Protein AF-A0A526PWN3-F1 (afdb_monomer_lite)

Secondary structure (DSSP, 8-state):
-TT--EE--PPTTSS--TTSPPS-TTT-----EESSHHHHHHHHHHH----S--TT-HHHH-SSS----HHHHS-S-STTS--TTTTTT------GGGTT--SS-SS-----HHHHGGG-

Radius of gyration: 18.25 Å; chains: 1; bounding box: 31×42×42 Å

Foldseek 3Di:
DVVQKDKDFDDQQQAACPPPDDDPLVRDDDIDIDNDPLVVQVVSQPGRAFDPDNPSRCRSPDDPDDDDHNVVPDDPGSNPDDDVCPCPPPDDDDDCLAQVNDPPPPDGDDHDPVSVVVVD

Sequence (120 aa):
SNNALVAYTPSRGIISVRGNWPLVPTMDVVVPHTRSVADMLELLDVIVADDAETRGDLWRMQPWVPIPKAAALRPASYAGLALAGALEGKRLGVPRMYVGRDADAARPIETRASVLDLWR

pLDDT: mean 96.25, std 3.3, range [79.94, 98.81]

Structure (mmCIF, N/CA/C/O backbone):
data_AF-A0A526PWN3-F1
#
_entry.id   AF-A0A526PWN3-F1
#
loop_
_atom_site.group_PDB
_atom_site.id
_atom_site.type_symbol
_atom_site.label_atom_id
_atom_site.label_alt_id
_atom_site.label_comp_id
_atom_site.label_asym_id
_atom_site.label_entity_id
_atom_site.label_seq_id
_atom_site.pdbx_PDB_ins_code
_atom_site.Cartn_x
_atom_site.Cartn_y
_atom_site.Cartn_z
_atom_site.occupancy
_atom_site.B_iso_or_equiv
_atom_site.auth_seq_id
_atom_site.auth_comp_id
_atom_site.auth_asym_id
_atom_site.auth_atom_id
_atom_site.pdbx_PDB_model_num
ATOM 1 N N . SER A 1 1 ? 11.024 -7.645 -1.239 1.00 79.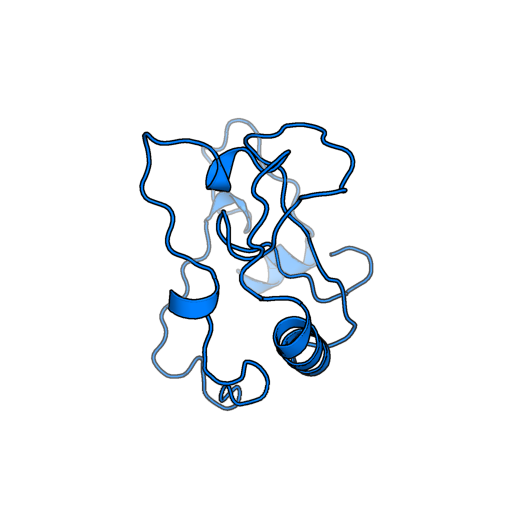94 1 SER A N 1
ATOM 2 C CA . SER A 1 1 ? 10.891 -8.924 -1.970 1.00 79.94 1 SER A CA 1
ATOM 3 C C . SER A 1 1 ? 11.914 -9.960 -1.518 1.00 79.94 1 SER A C 1
ATOM 5 O O . SER A 1 1 ? 11.519 -11.056 -1.163 1.00 79.94 1 SER A O 1
ATOM 7 N N . ASN A 1 2 ? 13.206 -9.620 -1.448 1.00 94.44 2 ASN A N 1
ATOM 8 C CA . ASN A 1 2 ? 14.301 -10.579 -1.210 1.00 94.44 2 ASN A CA 1
ATOM 9 C C . ASN A 1 2 ? 14.169 -11.435 0.065 1.00 94.44 2 ASN A C 1
ATOM 11 O O . ASN A 1 2 ? 14.651 -12.559 0.076 1.00 94.44 2 ASN A O 1
ATOM 15 N N . ASN A 1 3 ? 13.493 -10.931 1.104 1.00 97.44 3 ASN A N 1
ATOM 16 C CA . ASN A 1 3 ? 13.212 -11.673 2.342 1.00 97.44 3 ASN A CA 1
ATOM 17 C C . ASN A 1 3 ? 11.808 -12.306 2.384 1.00 97.44 3 ASN A C 1
ATOM 19 O O . ASN A 1 3 ? 11.349 -12.693 3.451 1.00 97.44 3 ASN A O 1
ATOM 23 N N . ALA A 1 4 ? 11.103 -12.359 1.250 1.00 97.00 4 ALA A N 1
ATOM 24 C CA . ALA A 1 4 ? 9.768 -12.945 1.107 1.00 97.00 4 ALA A CA 1
ATOM 25 C C . ALA A 1 4 ? 8.723 -12.447 2.133 1.00 97.00 4 ALA A C 1
ATOM 27 O O . ALA A 1 4 ? 7.852 -13.199 2.556 1.00 97.00 4 ALA A O 1
ATOM 28 N N . LEU A 1 5 ? 8.804 -11.172 2.530 1.00 98.50 5 LEU A N 1
ATOM 29 C CA . LEU A 1 5 ? 7.840 -10.534 3.431 1.00 98.50 5 LEU A CA 1
ATOM 30 C C . LEU A 1 5 ? 6.696 -9.870 2.664 1.00 98.50 5 LEU A C 1
ATOM 32 O O . LEU A 1 5 ? 6.870 -9.416 1.528 1.00 98.50 5 LEU A O 1
ATOM 36 N N . VAL A 1 6 ? 5.560 -9.739 3.343 1.00 98.62 6 VAL A N 1
ATOM 37 C CA . VAL A 1 6 ? 4.462 -8.869 2.929 1.00 98.62 6 VAL A CA 1
ATOM 38 C C . VAL A 1 6 ? 4.791 -7.443 3.357 1.00 98.62 6 VAL A C 1
ATOM 40 O O . VAL A 1 6 ? 5.218 -7.209 4.487 1.00 98.62 6 VAL A O 1
ATOM 43 N N . ALA A 1 7 ? 4.589 -6.493 2.450 1.00 98.56 7 ALA A N 1
ATOM 44 C CA . ALA A 1 7 ? 4.756 -5.068 2.694 1.00 98.56 7 ALA A CA 1
ATOM 45 C C . ALA A 1 7 ? 3.565 -4.317 2.097 1.00 98.56 7 ALA A C 1
ATOM 47 O O . ALA A 1 7 ? 3.081 -4.685 1.024 1.00 98.56 7 ALA A O 1
ATOM 48 N N . TYR A 1 8 ? 3.103 -3.272 2.780 1.00 98.50 8 TYR A N 1
ATOM 49 C CA . TYR A 1 8 ? 2.011 -2.429 2.302 1.00 98.50 8 TYR A CA 1
ATOM 50 C C . TYR A 1 8 ? 2.476 -0.980 2.197 1.00 98.50 8 TYR A C 1
ATOM 52 O O . TYR A 1 8 ? 2.780 -0.347 3.203 1.00 98.50 8 TYR A O 1
ATOM 60 N N . THR A 1 9 ? 2.532 -0.466 0.971 1.00 98.44 9 THR A N 1
ATOM 61 C CA . THR A 1 9 ? 2.846 0.936 0.682 1.00 98.44 9 THR A CA 1
ATOM 62 C C . THR A 1 9 ? 1.526 1.667 0.424 1.00 98.44 9 THR A C 1
ATOM 64 O O . THR A 1 9 ? 0.934 1.465 -0.640 1.00 98.44 9 THR A O 1
ATOM 67 N N . PRO A 1 10 ? 1.008 2.451 1.383 1.00 98.12 10 PRO A N 1
ATOM 68 C CA . PRO A 1 10 ? -0.335 3.006 1.287 1.00 98.12 10 PRO A CA 1
ATOM 69 C C . PRO A 1 10 ? -0.441 4.177 0.302 1.00 98.12 10 PRO A C 1
ATOM 71 O O . PRO A 1 10 ? 0.545 4.830 -0.042 1.00 98.12 10 PRO A O 1
ATOM 74 N N . SER A 1 11 ? -1.680 4.514 -0.065 1.00 97.81 11 SER A N 1
ATOM 75 C CA . SER A 1 11 ? -2.009 5.821 -0.644 1.00 97.81 11 SER A CA 1
ATOM 76 C C . SER A 1 11 ? -1.614 6.970 0.299 1.00 97.81 11 SER A C 1
ATOM 78 O O . SER A 1 11 ? -1.557 6.808 1.521 1.00 97.81 11 SER A O 1
ATOM 80 N N . ARG A 1 12 ? -1.387 8.161 -0.269 1.00 98.06 12 ARG A N 1
ATOM 81 C CA . ARG A 1 12 ? -1.040 9.384 0.478 1.00 98.06 12 ARG A CA 1
ATOM 82 C C . ARG A 1 12 ? -2.045 9.652 1.605 1.00 98.06 12 ARG A C 1
ATOM 84 O O . ARG A 1 12 ? -3.248 9.621 1.368 1.00 98.06 12 ARG A O 1
ATOM 91 N N . GLY A 1 13 ? -1.543 9.944 2.805 1.00 96.12 13 GLY A N 1
ATOM 92 C CA . GLY A 1 13 ? -2.354 10.350 3.959 1.00 96.12 13 GLY A CA 1
ATOM 93 C C . GLY A 1 13 ? -3.069 9.226 4.720 1.00 96.12 13 GLY A C 1
ATOM 94 O O . GLY A 1 13 ? -3.702 9.519 5.729 1.00 96.12 13 GLY A O 1
ATOM 95 N N . ILE A 1 14 ? -2.960 7.959 4.295 1.00 97.81 14 ILE A N 1
ATOM 96 C CA . ILE A 1 14 ? -3.579 6.824 5.012 1.00 97.81 14 ILE A CA 1
ATOM 97 C C . ILE A 1 14 ? -2.873 6.537 6.342 1.00 97.81 14 ILE A C 1
ATOM 99 O O . ILE A 1 14 ? -3.537 6.268 7.336 1.00 97.81 14 ILE A O 1
ATOM 103 N N . ILE A 1 15 ? -1.537 6.579 6.366 1.00 98.44 15 ILE A N 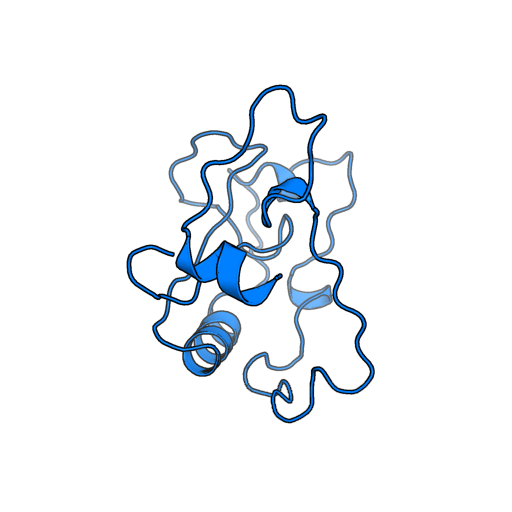1
ATOM 104 C CA . ILE A 1 15 ? -0.738 6.432 7.589 1.00 98.44 15 ILE A CA 1
ATOM 105 C C . ILE A 1 15 ? 0.090 7.703 7.741 1.00 98.44 15 ILE A C 1
ATOM 107 O O . ILE A 1 15 ? 0.844 8.053 6.832 1.00 98.44 15 ILE A O 1
ATOM 111 N N . SER A 1 16 ? -0.067 8.389 8.874 1.00 98.25 16 SER A N 1
ATOM 112 C CA . SER A 1 16 ? 0.707 9.591 9.197 1.00 98.25 16 SER A CA 1
ATOM 113 C C . SER A 1 16 ? 2.205 9.292 9.194 1.00 98.25 16 SER A C 1
ATOM 115 O O . SER A 1 16 ? 2.643 8.318 9.806 1.00 98.25 16 SER A O 1
ATOM 117 N N . VAL A 1 17 ? 2.994 10.157 8.550 1.00 98.50 17 VAL A N 1
ATOM 118 C CA . VAL A 1 17 ? 4.470 10.103 8.610 1.00 98.50 17 VAL A CA 1
ATOM 119 C C . VAL A 1 17 ? 5.048 10.999 9.712 1.00 98.50 17 VAL A C 1
ATOM 121 O O . VAL A 1 17 ? 6.260 11.199 9.793 1.00 98.50 17 VAL A O 1
ATOM 124 N N . ARG A 1 18 ? 4.202 11.579 10.573 1.00 98.31 18 ARG A N 1
ATOM 125 C CA . ARG A 1 18 ? 4.651 12.480 11.638 1.00 98.31 18 ARG A CA 1
ATOM 126 C C . ARG A 1 18 ? 5.577 11.746 12.611 1.00 98.31 18 ARG A C 1
ATOM 128 O O . ARG A 1 18 ? 5.188 10.772 13.243 1.00 98.31 18 ARG A O 1
ATOM 135 N N . GLY A 1 19 ? 6.782 12.285 12.787 1.00 97.94 19 GLY A N 1
ATOM 136 C CA . GLY A 1 19 ? 7.813 11.706 13.654 1.00 97.94 19 GLY A CA 1
ATOM 137 C C . GLY A 1 19 ? 8.770 10.751 12.936 1.00 97.94 19 GLY A C 1
ATOM 138 O O . GLY A 1 19 ? 9.803 10.407 13.507 1.00 97.94 19 GLY A O 1
ATOM 139 N N . ASN A 1 20 ? 8.494 10.380 11.681 1.00 98.50 20 ASN A N 1
ATOM 140 C CA . ASN A 1 20 ? 9.479 9.720 10.834 1.00 98.50 20 ASN A CA 1
ATOM 141 C C . ASN A 1 20 ? 10.518 10.738 10.347 1.00 98.50 20 ASN A C 1
ATOM 143 O O . ASN A 1 20 ? 10.199 11.891 10.054 1.00 98.50 20 ASN A O 1
ATOM 147 N N . TRP A 1 21 ? 11.770 10.296 10.235 1.00 98.50 21 TRP A N 1
ATOM 148 C CA . TRP A 1 21 ? 12.812 11.080 9.578 1.00 98.50 21 TRP A CA 1
ATOM 149 C C . TRP A 1 21 ? 12.518 11.170 8.075 1.00 98.50 21 TRP A C 1
ATOM 151 O O . TRP A 1 21 ? 12.422 10.120 7.434 1.00 98.50 21 TRP A O 1
ATOM 161 N N . PRO A 1 22 ? 12.362 12.380 7.507 1.00 97.88 22 PRO A N 1
ATOM 162 C CA . PRO A 1 22 ? 12.036 12.530 6.095 1.00 97.88 22 PRO A CA 1
ATOM 163 C C . PRO A 1 22 ? 13.256 12.263 5.209 1.00 97.88 22 PRO A C 1
ATOM 165 O O . PRO A 1 22 ? 14.392 12.548 5.597 1.00 97.88 22 PRO A O 1
ATOM 168 N N . LEU A 1 23 ? 13.001 11.789 3.990 1.00 98.25 23 LEU A N 1
ATOM 169 C CA . LEU A 1 23 ? 13.987 11.717 2.912 1.00 98.25 23 LEU A CA 1
ATOM 170 C C . LEU A 1 23 ? 13.527 12.562 1.722 1.00 98.25 23 LEU A C 1
ATOM 172 O O . LEU A 1 23 ? 14.201 13.523 1.351 1.00 98.25 23 LEU A O 1
ATOM 176 N N . VAL A 1 24 ? 12.362 12.241 1.155 1.00 98.31 24 VAL A N 1
ATOM 177 C CA . VAL A 1 24 ? 11.713 13.042 0.113 1.00 98.31 24 VAL A CA 1
ATOM 178 C C . VAL A 1 24 ? 10.247 13.242 0.517 1.00 98.31 24 VAL A C 1
ATOM 180 O O . VAL A 1 24 ? 9.411 12.401 0.191 1.00 98.31 24 VAL A O 1
ATOM 183 N N . PRO A 1 25 ? 9.881 14.364 1.172 1.00 98.00 25 PRO A N 1
ATOM 184 C CA . PRO A 1 25 ? 8.549 14.552 1.767 1.00 98.00 25 PRO A CA 1
ATOM 185 C C . PRO A 1 25 ? 7.355 14.394 0.811 1.00 98.00 25 PRO A C 1
ATOM 187 O O . PRO A 1 25 ? 6.232 14.158 1.246 1.00 98.00 25 PRO A O 1
ATOM 190 N N . THR A 1 26 ? 7.567 14.531 -0.500 1.00 98.12 26 THR A N 1
ATOM 191 C CA . THR A 1 26 ? 6.539 14.293 -1.527 1.00 98.12 26 THR A CA 1
ATOM 192 C C . THR A 1 26 ? 6.303 12.810 -1.831 1.00 98.12 26 THR A C 1
ATOM 194 O O . THR A 1 26 ? 5.281 12.476 -2.435 1.00 98.12 26 THR A O 1
ATOM 197 N N . MET A 1 27 ? 7.216 11.928 -1.423 1.00 98.38 27 MET A N 1
ATOM 198 C CA . MET A 1 27 ? 7.234 10.491 -1.714 1.00 98.38 27 MET A CA 1
ATOM 199 C C . MET A 1 27 ? 7.153 9.618 -0.454 1.00 98.38 27 MET A C 1
ATOM 201 O O . MET A 1 27 ? 6.739 8.465 -0.556 1.00 98.38 27 MET A O 1
ATOM 205 N N . ASP A 1 28 ? 7.549 10.148 0.705 1.00 98.31 28 ASP A N 1
ATOM 206 C CA . ASP A 1 28 ? 7.665 9.382 1.946 1.00 98.31 28 ASP A CA 1
ATOM 207 C C . ASP A 1 28 ? 6.305 8.855 2.441 1.00 98.31 28 ASP A C 1
ATOM 209 O O . ASP A 1 28 ? 5.317 9.589 2.520 1.00 98.31 28 ASP A O 1
ATOM 213 N N . VAL A 1 29 ? 6.275 7.572 2.814 1.00 98.56 29 VAL A N 1
ATOM 214 C CA . VAL A 1 29 ? 5.142 6.884 3.454 1.00 98.56 29 VAL A CA 1
ATOM 215 C C . VAL A 1 29 ? 5.653 5.852 4.463 1.00 98.56 29 VAL A C 1
ATOM 217 O O . VAL A 1 29 ? 6.762 5.331 4.328 1.00 98.56 29 VAL A O 1
ATOM 220 N N . VAL A 1 30 ? 4.838 5.514 5.466 1.00 98.56 30 VAL A N 1
ATOM 221 C CA . VAL A 1 30 ? 5.113 4.388 6.376 1.00 98.56 30 VAL A CA 1
ATOM 222 C C . VAL A 1 30 ? 4.815 3.063 5.671 1.00 98.56 30 VAL A C 1
ATOM 224 O O . VAL A 1 30 ? 3.768 2.923 5.042 1.00 98.56 30 VAL A O 1
ATOM 227 N N . VAL A 1 31 ? 5.712 2.078 5.808 1.00 98.69 31 VAL A N 1
ATOM 228 C CA . VAL A 1 31 ? 5.565 0.740 5.207 1.00 98.69 31 VAL A CA 1
ATOM 229 C C . VAL A 1 31 ? 5.659 -0.347 6.289 1.00 98.69 31 VAL A C 1
ATOM 231 O O . VAL A 1 31 ? 6.771 -0.738 6.669 1.00 98.69 31 VAL A O 1
ATOM 234 N N . PRO A 1 32 ? 4.528 -0.860 6.810 1.00 98.50 32 PRO A N 1
ATOM 235 C CA . PRO A 1 32 ? 4.537 -2.036 7.674 1.00 98.50 32 PRO A CA 1
ATOM 236 C C . PRO A 1 32 ? 5.041 -3.275 6.923 1.00 98.50 32 PRO A C 1
ATOM 238 O O . PRO A 1 32 ? 4.844 -3.410 5.713 1.00 98.50 32 PRO A O 1
ATOM 241 N N . HIS A 1 33 ? 5.670 -4.190 7.661 1.00 98.75 33 HIS A N 1
ATOM 242 C CA . HIS A 1 33 ? 6.172 -5.464 7.152 1.00 98.75 33 HIS A CA 1
ATOM 243 C C . HIS A 1 33 ? 5.715 -6.614 8.048 1.00 98.75 33 HIS A C 1
ATOM 245 O O . HIS A 1 33 ? 5.864 -6.545 9.268 1.00 98.75 33 HIS A O 1
ATOM 251 N N . THR A 1 34 ? 5.217 -7.692 7.445 1.00 98.81 34 THR A N 1
ATOM 252 C CA . THR A 1 34 ? 4.776 -8.905 8.151 1.00 98.81 34 THR A CA 1
ATOM 253 C C . THR A 1 34 ? 5.148 -10.166 7.363 1.00 98.81 34 THR A C 1
ATOM 255 O O . THR A 1 34 ? 5.606 -10.098 6.219 1.00 98.81 34 THR A O 1
ATOM 258 N N . ARG A 1 35 ? 4.973 -11.349 7.969 1.00 98.56 35 ARG A N 1
ATOM 259 C CA . ARG A 1 35 ? 5.198 -12.639 7.286 1.00 98.56 35 ARG A CA 1
ATOM 260 C C . ARG A 1 35 ? 3.987 -13.119 6.484 1.00 98.56 35 ARG A C 1
ATOM 262 O O . ARG A 1 35 ? 4.149 -13.963 5.610 1.00 98.56 35 ARG A O 1
ATOM 269 N N . SER A 1 36 ? 2.793 -12.600 6.762 1.00 98.25 36 SER A N 1
ATOM 270 C CA . SER A 1 36 ? 1.558 -12.999 6.087 1.00 98.25 36 SER A CA 1
ATOM 271 C C . SER A 1 36 ? 0.628 -11.811 5.838 1.00 98.25 36 SER A C 1
ATOM 273 O O . SER A 1 36 ? 0.714 -10.782 6.512 1.00 98.25 36 SER A O 1
ATOM 275 N N . VAL A 1 37 ? -0.283 -11.956 4.868 1.00 98.12 37 VAL A N 1
ATOM 276 C CA . VAL A 1 37 ? -1.327 -10.950 4.604 1.00 98.12 37 VAL A CA 1
ATOM 277 C C . VAL A 1 37 ? -2.280 -10.838 5.796 1.00 98.12 37 VAL A C 1
ATOM 279 O O . VAL A 1 37 ? -2.671 -9.730 6.130 1.00 98.12 37 VAL A O 1
ATOM 282 N N . ALA A 1 38 ? -2.594 -11.940 6.484 1.00 97.50 38 ALA A N 1
ATOM 283 C CA . ALA A 1 38 ? -3.438 -11.911 7.681 1.00 97.50 38 ALA A CA 1
ATOM 284 C C . ALA A 1 38 ? -2.820 -11.041 8.791 1.00 97.50 38 ALA A C 1
ATOM 286 O O . ALA A 1 38 ? -3.465 -10.109 9.259 1.00 97.50 38 ALA A O 1
ATOM 287 N N . ASP A 1 39 ? -1.536 -11.249 9.110 1.00 98.44 39 ASP A N 1
ATOM 288 C CA . ASP A 1 39 ? -0.818 -10.409 10.084 1.00 98.44 39 ASP A CA 1
ATOM 289 C C . ASP A 1 39 ? -0.775 -8.935 9.649 1.00 98.44 39 ASP A C 1
ATOM 291 O O . ASP A 1 39 ? -0.793 -8.034 10.485 1.00 98.44 39 ASP A O 1
ATOM 295 N N . MET A 1 40 ? -0.690 -8.675 8.336 1.00 98.62 40 MET A N 1
ATOM 296 C CA . MET A 1 40 ? -0.722 -7.307 7.810 1.00 98.62 40 MET A CA 1
ATOM 297 C C . MET A 1 40 ? -2.069 -6.648 8.105 1.00 98.62 40 MET A C 1
ATOM 299 O O . MET A 1 40 ? -2.101 -5.504 8.542 1.00 98.62 40 MET A O 1
ATOM 303 N N . LEU A 1 41 ? -3.174 -7.360 7.879 1.00 98.62 41 LEU A N 1
ATOM 304 C CA . LEU A 1 41 ? -4.519 -6.835 8.101 1.00 98.62 41 LEU A CA 1
ATOM 305 C C . LEU A 1 41 ? -4.785 -6.547 9.586 1.00 98.62 41 LEU A C 1
ATOM 307 O O . LEU A 1 41 ? -5.311 -5.482 9.897 1.00 98.62 41 LEU A O 1
ATOM 311 N N . GLU A 1 42 ? -4.337 -7.424 10.487 1.00 98.50 42 GLU A N 1
ATOM 312 C CA . GLU A 1 42 ? -4.380 -7.191 11.942 1.00 98.50 42 GLU A CA 1
ATOM 313 C C . GLU A 1 42 ? -3.597 -5.930 12.340 1.00 98.50 42 GLU A C 1
ATOM 315 O O . GLU A 1 42 ? -4.085 -5.069 13.072 1.00 98.50 42 GLU A O 1
ATOM 320 N N . LEU A 1 43 ? -2.379 -5.768 11.810 1.00 98.69 43 LEU A N 1
ATOM 321 C CA . LEU A 1 43 ? -1.557 -4.593 12.091 1.00 98.69 43 LEU A CA 1
ATOM 322 C C . LEU A 1 43 ? -2.200 -3.300 11.565 1.00 98.69 43 LEU A C 1
ATOM 324 O O . LEU A 1 43 ? -2.196 -2.281 12.261 1.00 98.69 43 LEU A O 1
ATOM 328 N N . LEU A 1 44 ? -2.761 -3.331 10.352 1.00 98.69 44 LEU A N 1
ATOM 329 C CA . LEU A 1 44 ? -3.438 -2.177 9.754 1.00 98.69 44 LEU A CA 1
ATOM 330 C C . LEU A 1 44 ? -4.662 -1.742 10.556 1.00 98.69 44 LEU A C 1
ATOM 332 O O . LEU A 1 44 ? -4.942 -0.542 10.613 1.00 98.69 44 LEU A O 1
ATOM 336 N N . ASP A 1 45 ? -5.346 -2.675 11.224 1.00 98.38 45 ASP A N 1
ATOM 337 C CA . ASP A 1 45 ? -6.475 -2.324 12.077 1.00 98.38 45 ASP A CA 1
ATOM 338 C C . ASP A 1 45 ? -6.086 -1.393 13.229 1.00 98.38 45 ASP A C 1
ATOM 340 O O . ASP A 1 45 ? -6.873 -0.510 13.590 1.00 98.38 45 ASP A O 1
ATOM 344 N N . VAL A 1 46 ? -4.849 -1.520 13.715 1.00 98.25 46 VAL A N 1
ATOM 345 C CA . VAL A 1 46 ? -4.291 -0.713 14.803 1.00 98.25 46 VAL A CA 1
ATOM 346 C C . VAL A 1 46 ? -3.679 0.597 14.303 1.00 98.25 46 VAL A C 1
ATOM 348 O O . VAL A 1 46 ? -3.921 1.646 14.895 1.00 98.25 46 VAL A O 1
ATOM 351 N N . ILE A 1 47 ? -2.868 0.563 13.237 1.00 97.94 47 ILE A N 1
ATOM 352 C CA . ILE A 1 47 ? -2.014 1.714 12.876 1.00 97.94 47 ILE A CA 1
ATOM 353 C C . ILE A 1 47 ? -2.667 2.727 11.925 1.00 97.94 47 ILE A C 1
ATOM 355 O O . ILE A 1 47 ? -2.178 3.850 11.808 1.00 97.94 47 ILE A O 1
ATOM 359 N N . VAL A 1 48 ? -3.747 2.361 11.225 1.00 98.44 48 VAL A N 1
ATOM 360 C CA . VAL A 1 48 ? -4.426 3.266 10.281 1.00 98.44 48 VAL A CA 1
ATOM 361 C C . VAL A 1 48 ? -5.467 4.106 11.019 1.00 98.44 48 VAL A C 1
ATOM 363 O O . VAL A 1 48 ? -6.633 3.742 11.091 1.00 98.44 48 VAL A O 1
ATOM 366 N N . ALA A 1 49 ? -5.094 5.253 11.566 1.00 97.56 49 ALA A N 1
ATOM 367 C CA . ALA A 1 49 ? -6.035 6.133 12.257 1.00 97.56 49 ALA A CA 1
ATOM 368 C C . ALA A 1 49 ? -5.832 7.593 11.854 1.00 97.56 49 ALA A C 1
ATOM 370 O O . ALA A 1 49 ? -4.778 7.972 11.340 1.00 97.56 49 ALA A O 1
ATOM 371 N N . ASP A 1 50 ? -6.846 8.419 12.105 1.00 98.06 50 ASP A N 1
ATOM 372 C CA . ASP A 1 50 ? -6.709 9.860 11.943 1.00 98.06 50 ASP A CA 1
ATOM 373 C C . ASP A 1 50 ? -5.701 10.398 12.966 1.00 98.06 50 ASP A C 1
ATOM 375 O O . ASP A 1 50 ? -5.853 10.222 14.174 1.00 98.06 50 ASP A O 1
ATOM 379 N N . ASP A 1 51 ? -4.687 11.098 12.470 1.00 98.19 51 ASP A N 1
ATOM 380 C CA . ASP A 1 51 ? -3.750 11.857 13.287 1.00 98.19 51 ASP A CA 1
ATOM 381 C C . ASP A 1 51 ? -4.138 13.336 13.236 1.00 98.19 51 ASP A C 1
ATOM 383 O O . ASP A 1 51 ? -4.066 13.970 12.181 1.00 98.19 51 ASP A O 1
ATOM 387 N N . ALA A 1 52 ? -4.575 13.886 14.369 1.00 97.19 52 ALA A N 1
ATOM 388 C CA . ALA A 1 52 ? -5.038 15.270 14.448 1.00 97.19 52 ALA A CA 1
ATOM 389 C C . ALA A 1 52 ? -3.922 16.293 14.170 1.00 97.19 52 ALA A C 1
ATOM 391 O O . ALA A 1 52 ? -4.213 17.398 13.719 1.00 97.19 52 ALA A O 1
ATOM 392 N N . GLU A 1 53 ? -2.658 15.928 14.408 1.00 98.06 53 GLU A N 1
ATOM 393 C CA . GLU A 1 53 ? -1.511 16.788 14.129 1.00 98.06 53 GLU A CA 1
ATOM 394 C C . GLU A 1 53 ? -0.925 16.456 12.754 1.00 98.06 53 GLU A C 1
ATOM 396 O O . GLU A 1 53 ? -0.561 15.314 12.459 1.00 98.06 53 GLU A O 1
ATOM 401 N N . THR A 1 54 ? -0.824 17.466 11.894 1.00 97.94 54 THR A N 1
ATOM 402 C CA . THR A 1 54 ? -0.346 17.309 10.515 1.00 97.94 54 THR A CA 1
ATOM 403 C C . THR A 1 54 ? 1.128 17.663 10.352 1.00 97.94 54 THR A C 1
ATOM 405 O O . THR A 1 54 ? 1.712 17.346 9.322 1.00 97.94 54 THR A O 1
ATOM 408 N N . ARG A 1 55 ? 1.756 18.312 11.342 1.00 98.19 55 ARG A N 1
ATOM 409 C CA . ARG A 1 55 ? 3.148 18.771 11.272 1.00 98.19 55 ARG A CA 1
ATOM 410 C C . ARG A 1 55 ? 4.097 17.675 10.782 1.00 98.19 55 ARG A C 1
ATOM 412 O O . ARG A 1 55 ? 4.204 16.612 11.387 1.00 98.19 55 ARG A O 1
ATOM 419 N N . GLY A 1 56 ? 4.855 17.997 9.736 1.00 97.31 56 GLY A N 1
ATOM 420 C CA . GLY A 1 56 ? 5.858 17.106 9.146 1.00 97.31 56 GLY A CA 1
ATOM 421 C C . GLY A 1 56 ? 5.301 16.132 8.107 1.00 97.31 56 GLY A C 1
ATOM 422 O O . GLY A 1 56 ? 6.083 15.465 7.442 1.00 97.31 56 GLY A O 1
ATOM 423 N N . ASP A 1 57 ? 3.983 16.088 7.916 1.00 98.38 57 ASP A N 1
ATOM 424 C CA . ASP A 1 57 ? 3.324 15.291 6.886 1.00 98.38 57 ASP A CA 1
ATOM 425 C C . ASP A 1 57 ? 2.828 16.208 5.762 1.00 98.38 57 ASP A C 1
ATOM 427 O O . ASP A 1 57 ? 1.756 16.813 5.843 1.00 98.38 57 ASP A O 1
ATOM 431 N N . LEU A 1 58 ? 3.640 16.340 4.708 1.00 98.38 58 LEU A N 1
ATOM 432 C CA . LEU A 1 58 ? 3.387 17.281 3.615 1.00 98.38 58 LEU A CA 1
ATOM 433 C C . LEU A 1 58 ? 1.988 17.109 3.013 1.00 98.38 58 LEU A C 1
ATOM 435 O O . LEU A 1 58 ? 1.288 18.099 2.803 1.00 98.38 58 LEU A O 1
ATOM 439 N N . TRP A 1 59 ? 1.578 15.869 2.737 1.00 98.38 59 TRP A N 1
ATOM 440 C CA . TRP A 1 59 ? 0.321 15.596 2.040 1.00 98.38 59 TRP A CA 1
ATOM 441 C C . TRP A 1 59 ? -0.906 15.912 2.892 1.00 98.38 59 TRP A C 1
ATOM 443 O O . TRP A 1 59 ? -1.914 16.351 2.335 1.00 98.38 59 TRP A O 1
ATOM 453 N N . ARG A 1 60 ? -0.815 15.752 4.219 1.00 98.00 60 ARG A N 1
ATOM 454 C CA . ARG A 1 60 ? -1.893 16.131 5.147 1.00 98.00 60 ARG A CA 1
ATOM 455 C C . ARG A 1 60 ? -1.909 17.626 5.487 1.00 98.00 60 ARG A C 1
ATOM 457 O O . ARG A 1 60 ? -2.962 18.135 5.851 1.00 98.00 60 ARG A O 1
ATOM 464 N N . MET A 1 61 ? -0.777 18.325 5.366 1.00 98.00 61 MET A N 1
ATOM 465 C CA . MET A 1 61 ? -0.680 19.773 5.618 1.00 98.00 61 MET A CA 1
ATOM 466 C C . MET A 1 61 ? -1.107 20.638 4.429 1.00 98.00 61 MET A C 1
ATOM 468 O O . MET A 1 61 ? -1.608 21.745 4.617 1.00 98.00 61 MET A O 1
ATOM 472 N N . GLN A 1 62 ? -0.817 20.191 3.208 1.00 98.19 62 GLN A N 1
ATOM 473 C CA . GLN A 1 62 ? -0.971 21.031 2.024 1.00 98.19 62 GLN A CA 1
ATOM 474 C C . GLN A 1 62 ? -2.456 21.333 1.706 1.00 98.19 62 GLN A C 1
ATOM 476 O O . GLN A 1 62 ? -3.299 20.448 1.849 1.00 98.19 62 GLN A O 1
ATOM 481 N N . PRO A 1 63 ? -2.800 22.555 1.253 1.00 97.69 63 PRO A N 1
ATOM 482 C CA . PRO A 1 63 ? -4.193 22.959 1.029 1.00 97.69 63 PRO A CA 1
ATOM 483 C C . PRO A 1 63 ? -4.686 22.800 -0.421 1.00 97.69 63 PRO A C 1
ATOM 485 O O . PRO A 1 63 ? -5.829 23.146 -0.711 1.00 97.69 63 PRO A O 1
ATOM 488 N N . TRP A 1 64 ? -3.841 22.358 -1.358 1.00 98.44 64 TRP A N 1
ATOM 489 C CA . TRP A 1 64 ? -4.127 22.461 -2.798 1.00 98.44 64 TRP A CA 1
ATOM 490 C C . TRP A 1 64 ? -4.777 21.212 -3.390 1.00 98.44 64 TRP A C 1
ATOM 492 O O . TRP A 1 64 ? -5.594 21.308 -4.302 1.00 98.44 64 TRP A O 1
ATOM 502 N N . VAL A 1 65 ? -4.406 20.036 -2.888 1.00 98.19 65 VAL A N 1
ATOM 503 C CA . VAL A 1 65 ? -4.923 18.740 -3.329 1.00 98.19 65 VAL A CA 1
ATOM 504 C C . VAL A 1 65 ? -5.789 18.161 -2.212 1.00 98.19 65 VAL A C 1
ATOM 506 O O . VAL A 1 65 ? -5.283 17.942 -1.114 1.00 98.19 65 VAL A O 1
ATOM 509 N N . PRO A 1 66 ? -7.077 17.873 -2.444 1.00 97.12 66 PRO A N 1
ATOM 510 C CA . PRO A 1 66 ? -7.906 17.235 -1.428 1.00 97.12 66 PRO A CA 1
ATOM 511 C C . PRO A 1 66 ? -7.383 15.833 -1.088 1.00 97.12 66 PRO A C 1
ATOM 513 O O . PRO A 1 66 ? -7.330 14.962 -1.956 1.00 97.12 66 PRO A O 1
ATOM 516 N N . ILE A 1 67 ? -7.021 15.607 0.176 1.00 97.12 67 ILE A N 1
ATOM 517 C CA . ILE A 1 67 ? -6.650 14.290 0.708 1.00 97.12 67 ILE A CA 1
ATOM 518 C C . ILE A 1 67 ? -7.709 13.883 1.742 1.00 97.12 67 ILE A C 1
ATOM 520 O O . ILE A 1 67 ? -7.858 14.574 2.753 1.00 97.12 67 ILE A O 1
ATOM 524 N N . PRO A 1 68 ? -8.479 12.802 1.511 1.00 96.31 68 PRO A N 1
ATOM 525 C CA . PRO A 1 68 ? -9.443 12.321 2.492 1.00 96.31 68 PRO A CA 1
ATOM 526 C C . PRO A 1 68 ? -8.757 11.866 3.784 1.00 96.31 68 PRO A C 1
ATOM 528 O O . PRO A 1 68 ? -7.617 11.404 3.771 1.00 96.31 68 PRO A O 1
ATOM 531 N N . LYS A 1 69 ? -9.482 11.948 4.901 1.00 96.44 69 LYS A N 1
ATOM 532 C CA . LYS A 1 69 ? -9.041 11.385 6.183 1.00 96.44 69 LYS A CA 1
ATOM 533 C C . LYS A 1 69 ? -8.916 9.862 6.100 1.00 96.44 69 LYS A C 1
ATOM 535 O O . LYS A 1 69 ? -9.692 9.220 5.389 1.00 96.44 69 LYS A O 1
ATOM 540 N N . ALA A 1 70 ? -8.001 9.282 6.874 1.00 96.69 70 ALA A N 1
ATOM 541 C CA . ALA A 1 70 ? -7.791 7.837 6.907 1.00 96.69 70 ALA A CA 1
ATOM 542 C C . ALA A 1 70 ? -9.074 7.096 7.319 1.00 96.69 70 ALA A C 1
ATOM 544 O O . ALA A 1 70 ? -9.460 6.125 6.666 1.00 96.69 70 ALA A O 1
ATOM 545 N N . ALA A 1 71 ? -9.793 7.615 8.323 1.00 95.94 71 ALA A N 1
ATOM 546 C CA . ALA A 1 71 ? -11.068 7.065 8.791 1.00 95.94 71 ALA A CA 1
ATOM 547 C C . ALA A 1 71 ? -12.169 7.026 7.713 1.00 95.94 71 ALA A C 1
ATOM 549 O O . ALA A 1 71 ? -13.070 6.198 7.794 1.00 95.94 71 ALA A O 1
ATOM 550 N N . ALA A 1 72 ? -12.100 7.894 6.698 1.00 96.81 72 ALA A N 1
ATOM 551 C CA . ALA A 1 72 ? -13.066 7.915 5.598 1.00 96.81 72 ALA A CA 1
ATOM 552 C C . ALA A 1 72 ? -12.768 6.870 4.507 1.00 96.81 72 ALA A C 1
ATOM 554 O O . ALA A 1 72 ? -13.625 6.611 3.665 1.00 96.81 72 ALA A O 1
ATOM 555 N N . LEU A 1 73 ? -11.555 6.305 4.489 1.00 95.88 73 LEU A N 1
ATOM 556 C CA . LEU A 1 73 ? -11.091 5.377 3.453 1.00 95.88 73 LEU A CA 1
ATOM 557 C C . LEU A 1 73 ? -10.887 3.952 3.967 1.00 95.88 73 LEU A C 1
ATOM 559 O O . LEU A 1 73 ? -11.019 3.003 3.192 1.00 95.88 73 LEU A O 1
ATOM 563 N N . ARG A 1 74 ? -10.528 3.785 5.246 1.00 97.06 74 ARG A N 1
ATOM 564 C CA . ARG A 1 74 ? -10.330 2.452 5.819 1.00 97.06 74 ARG A CA 1
ATOM 565 C C . ARG A 1 74 ? -11.666 1.708 5.971 1.00 97.06 74 ARG A C 1
ATOM 567 O O . ARG A 1 74 ? -12.686 2.338 6.250 1.00 97.06 74 ARG A O 1
ATOM 574 N N . PRO A 1 75 ? -11.680 0.371 5.833 1.00 97.44 75 PRO A N 1
ATOM 575 C CA . PRO A 1 75 ? -12.833 -0.428 6.226 1.00 97.44 75 PRO A CA 1
ATOM 576 C C . PRO A 1 75 ? -13.047 -0.355 7.745 1.00 97.44 75 PRO A C 1
ATOM 578 O O . PRO A 1 75 ? -12.148 0.028 8.500 1.00 97.44 75 PRO A O 1
ATOM 581 N N . ALA A 1 76 ? -14.225 -0.796 8.194 1.00 97.00 76 ALA A N 1
ATOM 582 C CA . ALA A 1 76 ? -14.520 -0.942 9.620 1.00 97.00 76 ALA A CA 1
ATOM 583 C C . ALA A 1 76 ? -13.514 -1.872 10.325 1.00 97.00 76 ALA A C 1
ATOM 585 O O . ALA A 1 76 ? -13.106 -1.594 11.447 1.00 97.00 76 ALA A O 1
ATOM 586 N N . SER A 1 77 ? -13.084 -2.938 9.643 1.00 97.81 77 SER A N 1
ATOM 587 C CA . SER A 1 77 ? -11.949 -3.773 10.030 1.00 97.81 77 SER A CA 1
ATOM 588 C C . SER A 1 77 ? -11.237 -4.291 8.778 1.00 97.81 77 SER A C 1
ATOM 590 O O . SER A 1 77 ? -11.879 -4.782 7.847 1.00 97.81 77 SER A O 1
ATOM 592 N N . TYR A 1 78 ? -9.911 -4.169 8.753 1.00 98.25 78 TYR A N 1
ATOM 593 C CA . TYR A 1 78 ? -9.032 -4.772 7.759 1.00 98.25 78 TYR A CA 1
ATOM 594 C C . TYR A 1 78 ? -9.003 -6.293 7.910 1.00 98.25 78 TYR A C 1
ATOM 596 O O . TYR A 1 78 ? -9.080 -6.992 6.900 1.00 98.25 78 TYR A O 1
ATOM 604 N N . ALA A 1 79 ? -8.951 -6.813 9.142 1.00 97.69 79 ALA A N 1
ATOM 605 C CA . ALA A 1 79 ? -8.992 -8.254 9.402 1.00 97.69 79 ALA A CA 1
ATOM 606 C C . ALA A 1 79 ? -10.316 -8.900 8.941 1.00 97.69 79 ALA A C 1
ATOM 608 O O . ALA A 1 79 ? -10.346 -10.075 8.581 1.00 97.69 79 ALA A O 1
ATOM 609 N N . GLY A 1 80 ? -11.399 -8.117 8.867 1.00 96.75 80 GLY A N 1
ATOM 610 C CA . GLY A 1 80 ? -12.693 -8.542 8.327 1.00 96.75 80 GLY A CA 1
ATOM 611 C C . GLY A 1 80 ? -12.778 -8.651 6.795 1.00 96.75 80 GLY A C 1
ATOM 612 O O . GLY A 1 80 ? -13.829 -9.035 6.279 1.00 96.75 80 GLY A O 1
ATOM 613 N N . LEU A 1 81 ? -11.724 -8.310 6.042 1.00 96.44 81 LEU A N 1
ATOM 614 C CA . LEU A 1 81 ? -11.737 -8.414 4.579 1.00 96.44 81 LEU A CA 1
ATOM 615 C C . LEU A 1 81 ? -11.721 -9.882 4.120 1.00 96.44 81 LEU A C 1
ATOM 617 O O . LEU A 1 81 ? -10.836 -10.660 4.472 1.00 96.44 81 LEU A O 1
ATOM 621 N N . ALA A 1 82 ? -12.673 -10.255 3.262 1.00 93.81 82 ALA A N 1
ATOM 622 C CA . ALA A 1 82 ? -12.739 -11.598 2.694 1.00 93.81 82 ALA A CA 1
ATOM 623 C C . ALA A 1 82 ? -11.605 -11.832 1.680 1.00 93.81 82 ALA A C 1
ATOM 625 O O . ALA A 1 82 ? -11.556 -11.197 0.626 1.00 93.81 82 ALA A O 1
ATOM 626 N N . LEU A 1 83 ? -10.704 -12.770 1.990 1.00 93.62 83 LEU A N 1
ATOM 627 C CA . LEU A 1 83 ? -9.573 -13.122 1.121 1.00 93.62 83 LEU A CA 1
ATOM 628 C C . LEU A 1 83 ? -9.874 -14.301 0.189 1.00 93.62 83 LEU A C 1
ATOM 630 O O . LEU A 1 83 ? -9.423 -14.324 -0.958 1.00 93.62 83 LEU A O 1
ATOM 634 N N . ALA A 1 84 ? -10.635 -15.286 0.667 1.00 95.19 84 ALA A N 1
ATOM 635 C CA . ALA A 1 84 ? -10.995 -16.453 -0.127 1.00 95.19 84 ALA A CA 1
ATOM 636 C C . ALA A 1 84 ? -11.836 -16.030 -1.341 1.00 95.19 84 ALA A C 1
ATOM 638 O O . ALA A 1 84 ? -12.828 -15.321 -1.199 1.00 95.19 84 ALA A O 1
ATOM 639 N N . GLY A 1 85 ? -11.417 -16.434 -2.543 1.00 95.75 85 GLY A N 1
ATOM 640 C CA . GLY A 1 85 ? -12.121 -16.100 -3.786 1.00 95.75 85 GLY A CA 1
ATOM 641 C C . GLY A 1 85 ? -12.038 -14.629 -4.214 1.00 95.75 85 GLY A C 1
ATOM 642 O O . GLY A 1 85 ? -12.621 -14.269 -5.230 1.00 95.75 85 GLY A O 1
ATOM 643 N N . ALA A 1 86 ? -11.282 -13.764 -3.521 1.00 95.88 86 ALA A N 1
ATOM 644 C CA . ALA A 1 86 ? -11.250 -12.322 -3.812 1.00 95.88 86 ALA A CA 1
ATOM 645 C C . ALA A 1 86 ? -10.829 -11.982 -5.262 1.00 95.88 86 ALA A C 1
ATOM 647 O O . ALA A 1 86 ? -11.216 -10.944 -5.814 1.00 95.88 86 ALA A O 1
ATOM 648 N N . LEU A 1 87 ? -10.064 -12.876 -5.897 1.00 97.00 87 LEU A N 1
ATOM 649 C CA . LEU A 1 87 ? -9.601 -12.745 -7.279 1.00 97.00 87 LEU A CA 1
ATOM 650 C C . LEU A 1 87 ? -10.600 -13.259 -8.326 1.00 97.00 87 LEU A C 1
ATOM 652 O O . LEU A 1 87 ? -10.394 -13.024 -9.516 1.00 97.00 87 LEU A O 1
ATOM 656 N N . GLU A 1 88 ? -11.685 -13.920 -7.922 1.00 97.81 88 GLU A N 1
ATOM 657 C CA . GLU A 1 88 ? -12.681 -14.438 -8.856 1.00 97.81 88 GLU A CA 1
ATOM 658 C C . GLU A 1 88 ? -13.309 -13.295 -9.672 1.00 97.81 88 GLU A C 1
ATOM 660 O O . GLU A 1 88 ? -13.648 -12.218 -9.158 1.00 97.81 88 GLU A O 1
ATOM 665 N N . GLY A 1 89 ? -13.360 -13.498 -10.991 1.00 97.69 89 GLY A N 1
ATOM 666 C CA . GLY A 1 89 ? -13.831 -12.510 -11.963 1.00 97.69 89 GLY A CA 1
ATOM 667 C C . GLY A 1 89 ? -12.937 -11.272 -12.140 1.00 97.69 89 GLY A C 1
ATOM 668 O O . GLY A 1 89 ? -13.297 -10.381 -12.911 1.00 97.69 89 GLY A O 1
ATOM 669 N N . LYS A 1 90 ? -11.785 -11.169 -11.457 1.00 98.06 90 LYS A N 1
ATOM 670 C CA . LYS A 1 90 ? -10.878 -10.017 -11.598 1.00 98.06 90 LYS A CA 1
ATOM 671 C C . LYS A 1 90 ? -9.986 -10.154 -12.830 1.00 98.06 90 LYS A C 1
ATOM 673 O O . LYS A 1 90 ? -9.570 -11.242 -13.215 1.00 98.06 90 LYS A O 1
ATOM 678 N N . ARG A 1 91 ? -9.652 -9.012 -13.433 1.00 98.31 91 ARG A N 1
ATOM 679 C CA . ARG A 1 91 ? -8.701 -8.904 -14.547 1.00 98.31 91 ARG A CA 1
ATOM 680 C C . ARG A 1 91 ? -7.442 -8.213 -14.042 1.00 98.31 91 ARG A C 1
ATOM 682 O O . ARG A 1 91 ? -7.502 -7.049 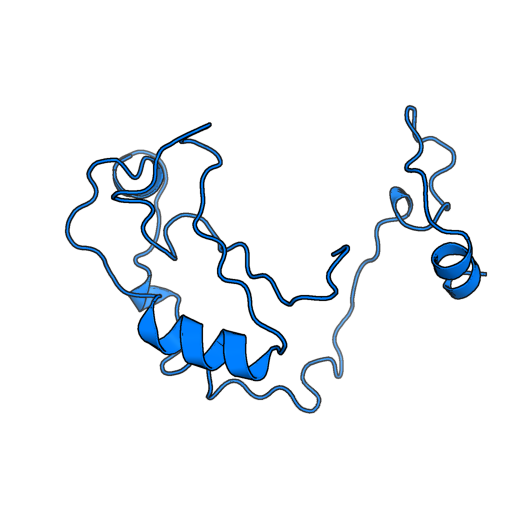-13.659 1.00 98.31 91 ARG A O 1
ATOM 689 N N . LEU A 1 92 ? -6.320 -8.926 -14.042 1.00 97.31 92 LEU A N 1
ATOM 690 C CA . LEU A 1 92 ? -5.024 -8.395 -13.621 1.00 97.31 92 LEU A CA 1
ATOM 691 C C . LEU A 1 92 ? -4.180 -8.079 -14.858 1.00 97.31 92 LEU A C 1
ATOM 693 O O . LEU A 1 92 ? -3.945 -8.949 -15.695 1.00 97.31 92 LEU A O 1
ATOM 697 N N . GLY A 1 93 ? -3.750 -6.825 -14.989 1.00 96.75 93 GLY A N 1
ATOM 698 C CA . GLY A 1 93 ? -2.825 -6.406 -16.038 1.00 96.75 93 GLY A CA 1
ATOM 699 C C . GLY A 1 93 ? -1.382 -6.598 -15.587 1.00 96.75 93 GLY A C 1
ATOM 700 O O . GLY A 1 93 ? -1.005 -6.102 -14.528 1.00 96.75 93 GLY A O 1
ATOM 701 N N . VAL A 1 94 ? -0.570 -7.284 -16.393 1.00 95.88 94 VAL A N 1
ATOM 702 C CA . VAL A 1 94 ? 0.868 -7.443 -16.138 1.00 95.88 94 VAL A CA 1
ATOM 703 C C . VAL A 1 94 ? 1.651 -6.654 -17.190 1.00 95.88 94 VAL A C 1
ATOM 705 O O . VAL A 1 94 ? 1.551 -6.973 -18.379 1.00 95.88 94 VAL A O 1
ATOM 708 N N . PRO A 1 95 ? 2.404 -5.607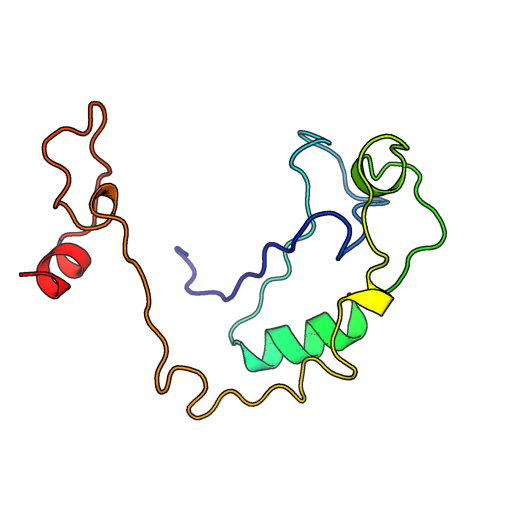 -16.801 1.00 93.69 95 PRO A N 1
ATOM 709 C CA . PRO A 1 95 ? 3.179 -4.819 -17.752 1.00 93.69 95 PRO A CA 1
ATOM 710 C C . PRO A 1 95 ? 4.268 -5.657 -18.432 1.00 93.69 95 PRO A C 1
ATOM 712 O O . PRO A 1 95 ? 5.061 -6.324 -17.766 1.00 93.69 95 PRO A O 1
ATOM 715 N N . ARG A 1 96 ? 4.344 -5.575 -19.768 1.00 93.88 96 ARG A N 1
ATOM 716 C CA . ARG A 1 96 ? 5.279 -6.360 -20.601 1.00 93.88 96 ARG A CA 1
ATOM 717 C C . ARG A 1 96 ? 6.745 -6.195 -20.194 1.00 93.88 96 ARG A C 1
ATOM 719 O O . ARG A 1 96 ? 7.511 -7.155 -20.277 1.00 93.88 96 ARG A O 1
ATOM 726 N N . MET A 1 97 ? 7.107 -5.007 -19.713 1.00 93.25 97 MET A N 1
ATOM 727 C CA . MET A 1 97 ? 8.471 -4.669 -19.304 1.00 93.25 97 MET A CA 1
ATOM 728 C C . MET A 1 97 ? 9.0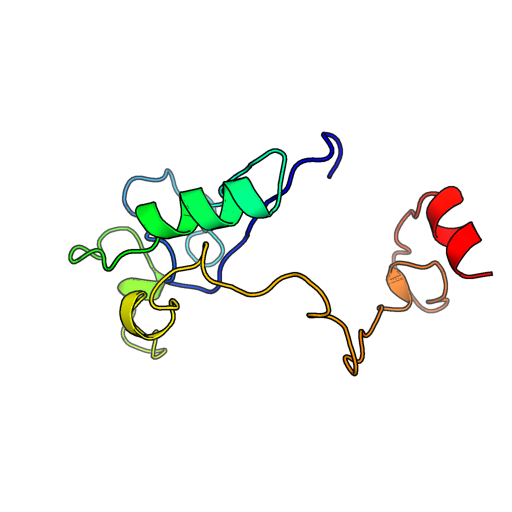04 -5.509 -18.133 1.00 93.25 97 MET A C 1
ATOM 730 O O . MET A 1 97 ? 10.213 -5.650 -18.002 1.00 93.25 97 MET A O 1
ATOM 734 N N . TYR A 1 98 ? 8.128 -6.101 -17.309 1.00 92.75 98 TYR A N 1
ATOM 735 C CA . TYR A 1 98 ? 8.522 -6.942 -16.166 1.00 92.75 98 TYR A CA 1
ATOM 736 C C . TYR A 1 98 ? 8.535 -8.445 -16.475 1.00 92.75 98 TYR A C 1
ATOM 738 O O . TYR A 1 98 ? 8.836 -9.252 -15.599 1.00 92.75 98 TYR A O 1
ATOM 746 N N . VAL A 1 99 ? 8.176 -8.836 -17.700 1.00 93.62 99 VAL A N 1
ATOM 747 C CA . VAL A 1 99 ? 8.064 -10.245 -18.120 1.00 93.62 99 VAL A CA 1
ATOM 748 C C . VAL A 1 99 ? 8.849 -10.532 -19.402 1.00 93.62 99 VAL A C 1
ATOM 750 O O . VAL A 1 99 ? 8.589 -11.513 -20.091 1.00 93.62 99 VAL A O 1
ATOM 753 N N . GLY A 1 100 ? 9.803 -9.660 -19.749 1.00 89.31 100 GLY A N 1
ATOM 754 C CA . GLY A 1 100 ? 10.672 -9.830 -20.919 1.00 89.31 100 GLY A CA 1
ATOM 755 C C . GLY A 1 100 ? 9.945 -9.753 -22.265 1.00 89.31 100 GLY A C 1
ATOM 756 O O . GLY A 1 100 ? 10.409 -10.328 -23.245 1.00 89.31 100 GLY A O 1
ATOM 757 N N . ARG A 1 101 ? 8.787 -9.080 -22.323 1.00 91.31 101 ARG A N 1
ATOM 758 C CA . ARG A 1 101 ? 7.971 -8.936 -23.547 1.00 91.31 101 ARG A CA 1
ATOM 759 C C . ARG A 1 101 ? 7.951 -7.507 -24.096 1.00 91.31 101 ARG A C 1
ATOM 761 O O . ARG A 1 101 ? 7.144 -7.205 -24.971 1.00 91.31 101 ARG A O 1
ATOM 768 N N . ASP A 1 102 ? 8.788 -6.630 -23.557 1.00 92.69 102 ASP A N 1
ATOM 769 C CA . ASP A 1 102 ? 8.965 -5.262 -24.037 1.00 92.69 102 ASP A CA 1
ATOM 770 C C . ASP A 1 102 ? 10.299 -5.157 -24.784 1.00 92.69 102 ASP A C 1
ATOM 772 O O . ASP A 1 102 ? 11.357 -5.048 -24.165 1.00 92.69 102 ASP A O 1
ATOM 776 N N . ALA A 1 103 ? 10.241 -5.283 -26.112 1.00 86.81 103 ALA A N 1
ATOM 777 C CA . ALA A 1 103 ? 11.420 -5.251 -26.978 1.00 86.81 103 ALA A CA 1
ATOM 778 C C . ALA A 1 103 ? 11.934 -3.824 -27.232 1.00 86.81 103 ALA A C 1
ATOM 780 O O . ALA A 1 103 ? 13.089 -3.656 -27.616 1.00 86.81 103 ALA A O 1
ATOM 781 N N . ASP A 1 104 ? 11.098 -2.814 -26.982 1.00 92.19 104 ASP A N 1
ATOM 782 C CA . ASP A 1 104 ? 11.391 -1.409 -27.273 1.00 92.19 104 ASP A CA 1
ATOM 783 C C . ASP A 1 104 ? 11.931 -0.661 -26.039 1.00 92.19 104 ASP A C 1
ATOM 785 O O . ASP A 1 104 ? 12.236 0.534 -26.094 1.00 92.19 104 ASP A O 1
ATOM 789 N N . ALA A 1 105 ? 12.065 -1.352 -24.902 1.00 88.81 105 ALA A N 1
ATOM 790 C CA . ALA A 1 105 ? 12.564 -0.771 -23.667 1.00 88.81 105 ALA A CA 1
ATOM 791 C C . ALA A 1 105 ? 14.021 -0.300 -23.823 1.00 88.81 105 ALA A C 1
ATOM 793 O O . ALA A 1 105 ? 14.950 -1.102 -23.881 1.00 88.81 105 ALA A O 1
ATOM 794 N N . ALA A 1 106 ? 14.242 1.020 -23.781 1.00 91.75 106 ALA A N 1
ATOM 795 C CA . ALA A 1 106 ? 15.581 1.618 -23.856 1.00 91.75 106 ALA A CA 1
ATOM 796 C C . ALA A 1 106 ? 16.533 1.144 -22.738 1.00 91.75 106 ALA A C 1
ATOM 798 O O . ALA A 1 106 ? 17.753 1.170 -22.891 1.00 91.75 106 ALA A O 1
ATOM 799 N N . ARG A 1 107 ? 15.974 0.736 -21.592 1.00 91.31 107 ARG A N 1
ATOM 800 C CA . ARG A 1 107 ? 16.693 0.117 -20.473 1.00 91.31 107 ARG A CA 1
ATOM 801 C C . ARG A 1 107 ? 15.906 -1.106 -20.004 1.00 91.31 107 ARG A C 1
ATOM 803 O O . ARG A 1 107 ? 15.023 -0.955 -19.158 1.00 91.31 107 ARG A O 1
ATOM 810 N N . PRO A 1 108 ? 16.178 -2.291 -20.573 1.00 89.38 108 PRO A N 1
ATOM 811 C CA . PRO A 1 108 ? 15.484 -3.514 -20.198 1.00 89.38 108 PRO A CA 1
ATOM 812 C C . PRO A 1 108 ? 15.665 -3.827 -18.712 1.00 89.38 108 PRO A C 1
ATOM 814 O O . PRO A 1 108 ? 16.740 -3.623 -18.145 1.00 89.38 108 PRO A O 1
ATOM 817 N N . ILE A 1 109 ? 14.610 -4.339 -18.082 1.00 92.31 109 ILE A N 1
ATOM 818 C CA . ILE A 1 109 ? 14.657 -4.771 -16.686 1.00 92.31 109 ILE A CA 1
ATOM 819 C C . ILE A 1 109 ? 15.214 -6.188 -16.638 1.00 92.31 109 ILE A C 1
ATOM 821 O O . ILE A 1 109 ? 14.632 -7.115 -17.209 1.00 92.31 109 ILE A O 1
ATOM 825 N N . GLU A 1 110 ? 16.320 -6.367 -15.917 1.00 92.06 110 GLU A N 1
ATOM 826 C CA . GLU A 1 110 ? 16.851 -7.698 -15.649 1.00 92.06 110 GLU A CA 1
ATOM 827 C C . GLU A 1 110 ? 15.820 -8.504 -14.852 1.00 92.06 110 GLU A C 1
ATOM 829 O O . GLU A 1 110 ? 15.473 -8.182 -13.715 1.00 92.06 110 GLU A O 1
ATOM 834 N N . THR A 1 111 ? 15.293 -9.547 -15.489 1.00 91.38 111 THR A N 1
ATOM 835 C CA . THR A 1 111 ? 14.218 -10.371 -14.943 1.00 91.38 111 THR A CA 1
ATOM 836 C C . THR A 1 111 ? 14.727 -11.791 -14.769 1.00 91.38 111 THR A C 1
ATOM 838 O O . THR A 1 111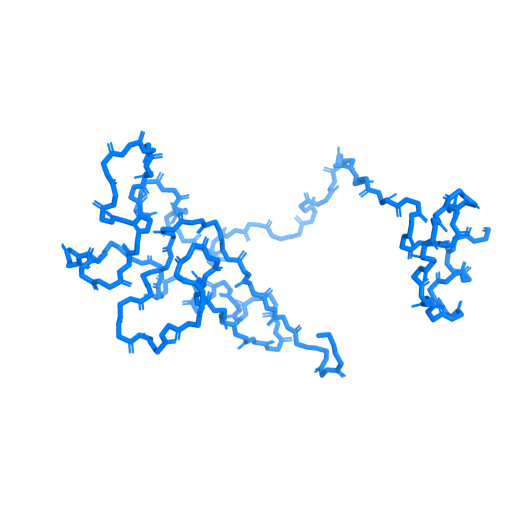 ? 15.294 -12.379 -15.689 1.00 91.38 111 THR A O 1
ATOM 841 N N . ARG A 1 112 ? 14.517 -12.365 -13.581 1.00 92.94 112 ARG A N 1
ATOM 842 C CA . ARG A 1 112 ? 14.966 -13.724 -13.258 1.00 92.94 112 ARG A CA 1
ATOM 843 C C . ARG A 1 112 ? 14.385 -14.731 -14.256 1.00 92.94 112 ARG A C 1
ATOM 845 O O . ARG A 1 112 ? 13.179 -14.723 -14.492 1.00 92.94 112 ARG A O 1
ATOM 852 N N . ALA A 1 113 ? 15.213 -15.649 -14.758 1.00 94.44 113 ALA A N 1
ATOM 853 C CA . ALA A 1 113 ? 14.798 -16.669 -15.730 1.00 94.44 113 ALA A CA 1
ATOM 854 C C . ALA A 1 113 ? 13.543 -17.445 -15.288 1.00 94.44 113 ALA A C 1
ATOM 856 O O . ALA A 1 113 ? 12.605 -17.584 -16.062 1.00 94.44 113 ALA A O 1
ATOM 857 N N . SER A 1 114 ? 13.460 -17.819 -14.006 1.00 94.88 114 SER A N 1
ATOM 858 C CA . SER A 1 114 ? 12.297 -18.525 -13.453 1.00 94.88 114 SER A CA 1
ATOM 859 C C . SER A 1 114 ? 10.983 -17.740 -13.540 1.00 94.88 114 SER A C 1
ATOM 861 O O . SER A 1 114 ? 9.922 -18.344 -13.485 1.00 94.88 114 SER A O 1
ATOM 863 N N . VAL A 1 115 ? 11.028 -16.405 -13.618 1.00 92.62 115 VAL A N 1
ATOM 864 C CA . VAL A 1 115 ? 9.836 -15.578 -13.861 1.00 92.62 115 VAL A CA 1
ATOM 865 C C . VAL A 1 115 ? 9.493 -15.606 -15.343 1.00 92.62 115 VAL A C 1
ATOM 867 O O . VAL A 1 115 ? 8.341 -15.847 -15.672 1.00 92.62 115 VAL A O 1
ATOM 870 N N . LEU A 1 116 ? 10.474 -15.418 -16.231 1.00 93.69 116 LEU A N 1
ATOM 871 C CA . LEU A 1 116 ? 10.266 -15.471 -17.685 1.00 93.69 116 LEU A CA 1
ATOM 872 C C . LEU A 1 116 ? 9.670 -16.813 -18.135 1.00 93.69 116 LEU A C 1
ATOM 874 O O . LEU A 1 116 ? 8.815 -16.841 -19.016 1.00 93.69 116 LEU A O 1
ATOM 878 N N . ASP A 1 117 ? 10.076 -17.909 -17.495 1.00 95.12 117 ASP A N 1
ATOM 879 C CA . ASP A 1 117 ? 9.579 -19.257 -17.779 1.00 95.12 117 ASP A CA 1
ATOM 880 C C . ASP A 1 117 ? 8.072 -19.416 -17.517 1.00 95.12 117 ASP A C 1
ATOM 882 O O . ASP A 1 117 ? 7.424 -20.202 -18.202 1.00 95.12 117 ASP A O 1
ATOM 886 N N . LEU A 1 118 ? 7.490 -18.635 -16.595 1.00 94.56 118 LEU A N 1
ATOM 887 C CA . LEU A 1 118 ? 6.043 -18.630 -16.320 1.00 94.56 118 LEU A CA 1
ATOM 888 C C . LEU A 1 118 ? 5.216 -17.947 -17.424 1.00 94.56 118 LEU A C 1
ATOM 890 O O . LEU A 1 118 ? 3.990 -18.017 -17.397 1.00 94.56 118 LEU A O 1
ATOM 894 N N . TRP A 1 119 ? 5.876 -17.262 -18.361 1.00 91.25 119 TRP A N 1
ATOM 895 C CA . TRP A 1 119 ? 5.254 -16.464 -19.423 1.00 91.25 119 TRP A CA 1
ATOM 896 C C . TRP A 1 119 ? 5.611 -16.959 -20.828 1.00 91.25 119 TRP A C 1
ATOM 898 O O . TRP A 1 119 ? 5.457 -16.200 -21.792 1.00 91.25 119 TRP A O 1
ATOM 908 N N . ARG A 1 120 ? 6.137 -18.184 -20.950 1.00 80.69 120 ARG A N 1
ATOM 909 C CA . ARG A 1 120 ? 6.444 -18.824 -22.236 1.00 80.69 120 ARG A CA 1
ATOM 910 C C . ARG A 1 120 ? 5.195 -19.332 -22.937 1.00 80.69 120 ARG A C 1
ATOM 912 O O . ARG A 1 120 ? 4.319 -19.899 -22.252 1.00 80.69 120 ARG A O 1
#